Protein AF-A0A9N9F2Z5-F1 (afdb_monomer)

Secondary structure (DSSP, 8-state):
---EE---------------------SS------S-HHHHHHHHTT--PEEPTTS-HHHHHHHHHHT-SSGGGSPPHHHHHHHHHHHTT-HHHHHHHHHHHHHHHHHHHTT-

Structure (mmCIF, N/CA/C/O backbone):
data_AF-A0A9N9F2Z5-F1
#
_entry.id   AF-A0A9N9F2Z5-F1
#
loop_
_atom_site.group_PDB
_atom_site.id
_atom_site.type_symbol
_atom_site.label_atom_id
_atom_site.label_alt_id
_atom_site.label_comp_id
_atom_site.label_asym_id
_atom_site.label_entity_id
_atom_site.label_seq_id
_atom_site.pdbx_PDB_ins_code
_atom_site.Cartn_x
_atom_site.Cartn_y
_atom_site.Cartn_z
_atom_site.occupancy
_atom_site.B_iso_or_equiv
_atom_site.auth_seq_id
_atom_site.auth_comp_id
_atom_site.auth_asym_id
_atom_site.auth_atom_id
_atom_site.pdbx_PDB_model_num
ATOM 1 N N . MET A 1 1 ? 5.109 2.152 8.940 1.00 27.56 1 MET A N 1
ATOM 2 C CA . MET A 1 1 ? 4.711 1.975 7.511 1.00 27.56 1 MET A CA 1
ATOM 3 C C . MET A 1 1 ? 5.808 1.322 6.654 1.00 27.56 1 MET A C 1
ATOM 5 O O . MET A 1 1 ? 6.615 1.993 6.031 1.00 27.56 1 MET A O 1
ATOM 9 N N . VAL A 1 2 ? 5.747 -0.012 6.614 1.00 28.08 2 VAL A N 1
ATOM 10 C CA . VAL A 1 2 ? 6.088 -0.918 5.497 1.00 28.08 2 VAL A CA 1
ATOM 11 C C . VAL A 1 2 ? 7.565 -1.121 5.145 1.00 28.08 2 VAL A C 1
ATOM 13 O O . VAL A 1 2 ? 8.131 -0.470 4.274 1.00 28.08 2 VAL A O 1
ATOM 16 N N . LYS A 1 3 ? 8.152 -2.137 5.788 1.00 31.89 3 LYS A N 1
ATOM 17 C CA . LYS A 1 3 ? 9.465 -2.717 5.483 1.00 31.89 3 LYS A CA 1
ATOM 18 C C . LYS A 1 3 ? 9.353 -3.820 4.440 1.00 31.89 3 LYS A C 1
ATOM 20 O O . LYS A 1 3 ? 8.569 -4.754 4.586 1.00 31.89 3 LYS A O 1
ATOM 25 N N . ALA A 1 4 ? 10.180 -3.750 3.411 1.00 32.03 4 ALA A N 1
ATOM 26 C CA . ALA A 1 4 ? 10.231 -4.786 2.407 1.00 32.03 4 ALA A CA 1
ATOM 27 C C . ALA A 1 4 ? 11.696 -5.236 2.193 1.00 32.03 4 ALA A C 1
ATOM 29 O O . ALA A 1 4 ? 12.544 -4.480 1.739 1.00 32.03 4 ALA A O 1
ATOM 30 N N . GLN A 1 5 ? 11.998 -6.445 2.663 1.00 40.31 5 GLN A N 1
ATOM 31 C CA . GLN A 1 5 ? 13.250 -7.191 2.637 1.00 40.31 5 GLN A CA 1
ATOM 32 C C . GLN A 1 5 ? 13.561 -7.685 1.219 1.00 40.31 5 GLN A C 1
ATOM 34 O O . GLN A 1 5 ? 12.754 -8.375 0.620 1.00 40.31 5 GLN A O 1
ATOM 39 N N . TYR A 1 6 ? 14.740 -7.445 0.666 1.00 36.00 6 TYR A N 1
ATOM 40 C CA . TYR A 1 6 ? 15.213 -8.249 -0.467 1.00 36.00 6 TYR A CA 1
ATOM 41 C C . TYR A 1 6 ? 16.051 -9.396 0.105 1.00 36.00 6 TYR A C 1
ATOM 43 O O . TYR A 1 6 ? 17.064 -9.144 0.754 1.00 36.00 6 TYR A O 1
ATOM 51 N N . LEU A 1 7 ? 15.612 -10.647 -0.063 1.00 29.44 7 LEU A N 1
ATOM 52 C CA . LEU A 1 7 ? 16.409 -11.808 0.336 1.00 29.44 7 LEU A CA 1
ATOM 53 C C . LEU A 1 7 ? 17.459 -12.071 -0.739 1.00 29.44 7 LEU A C 1
ATOM 55 O O . LEU A 1 7 ? 17.111 -12.546 -1.815 1.00 29.44 7 LEU A O 1
ATOM 59 N N . ASP A 1 8 ? 18.728 -11.822 -0.425 1.00 34.66 8 ASP A N 1
ATOM 60 C CA . ASP A 1 8 ? 19.840 -12.290 -1.246 1.00 34.66 8 ASP A CA 1
ATOM 61 C C . ASP A 1 8 ? 20.734 -13.207 -0.404 1.00 34.66 8 ASP A C 1
ATOM 63 O O . ASP A 1 8 ? 21.352 -12.797 0.581 1.00 34.66 8 ASP A O 1
ATOM 67 N N . LYS A 1 9 ? 20.739 -14.497 -0.752 1.00 38.03 9 LYS A N 1
ATOM 68 C CA . LYS A 1 9 ? 21.649 -15.494 -0.183 1.00 38.03 9 LYS A CA 1
ATOM 69 C C . LYS A 1 9 ? 22.946 -15.460 -0.989 1.00 38.03 9 LYS A C 1
ATOM 71 O O . LYS A 1 9 ? 23.054 -16.241 -1.925 1.00 38.03 9 LYS A O 1
ATOM 76 N N . ALA A 1 10 ? 23.910 -14.614 -0.624 1.00 38.34 10 ALA A N 1
ATOM 77 C CA . ALA A 1 10 ? 25.350 -14.882 -0.779 1.00 38.34 10 ALA A CA 1
ATOM 78 C C . ALA A 1 10 ? 26.221 -13.656 -0.445 1.00 38.34 10 ALA A C 1
ATOM 80 O O . ALA A 1 10 ? 25.921 -12.539 -0.845 1.00 38.34 10 ALA A O 1
ATOM 81 N N . ASN A 1 11 ? 27.370 -13.955 0.169 1.00 35.94 11 ASN A N 1
ATOM 82 C CA . ASN A 1 11 ? 28.621 -13.187 0.216 1.00 35.94 11 ASN A CA 1
ATOM 83 C C . ASN A 1 11 ? 28.801 -12.066 1.256 1.00 35.94 11 ASN A C 1
ATOM 85 O O . ASN A 1 11 ? 28.583 -10.882 1.029 1.00 35.94 11 ASN A O 1
ATOM 89 N N . ILE A 1 12 ? 29.310 -12.534 2.401 1.00 45.84 12 ILE A N 1
ATOM 90 C CA . ILE A 1 12 ? 30.498 -12.074 3.145 1.00 45.84 12 ILE A CA 1
ATOM 91 C C . ILE A 1 12 ? 31.470 -11.147 2.374 1.00 45.84 12 ILE A C 1
ATOM 93 O O . ILE A 1 12 ? 31.774 -11.383 1.208 1.00 45.84 12 ILE A O 1
ATOM 97 N N . ASP A 1 13 ? 32.030 -10.202 3.143 1.00 42.59 13 ASP A N 1
ATOM 98 C CA . ASP A 1 13 ? 33.198 -9.331 2.916 1.00 42.59 13 ASP A CA 1
ATOM 99 C C . ASP A 1 13 ? 33.045 -8.073 2.047 1.00 42.59 13 ASP A C 1
ATOM 101 O O . ASP A 1 13 ? 33.348 -8.087 0.863 1.00 42.59 13 ASP A O 1
ATOM 105 N N . THR A 1 14 ? 32.791 -6.932 2.708 1.00 36.12 14 THR A N 1
ATOM 106 C CA . THR A 1 14 ? 33.583 -5.693 2.523 1.00 36.12 14 THR A CA 1
ATOM 107 C C . THR A 1 14 ? 33.446 -4.762 3.743 1.00 36.12 14 THR A C 1
ATOM 109 O O . THR A 1 14 ? 32.349 -4.537 4.247 1.00 36.12 14 THR A O 1
ATOM 112 N N . LYS A 1 15 ? 34.587 -4.263 4.246 1.00 36.62 15 LYS A N 1
ATOM 113 C CA . LYS A 1 15 ? 34.767 -3.464 5.480 1.00 36.62 15 LYS A CA 1
ATOM 114 C C . LYS A 1 15 ? 34.162 -2.042 5.420 1.00 36.62 15 LYS A C 1
ATOM 116 O O . LYS A 1 15 ? 34.111 -1.468 4.338 1.00 36.62 15 LYS A O 1
ATOM 121 N N . PRO A 1 16 ? 33.823 -1.431 6.578 1.00 50.44 16 PRO A N 1
ATOM 122 C CA . PRO A 1 16 ? 33.197 -0.109 6.663 1.00 50.44 16 PRO A CA 1
ATOM 123 C C . PRO A 1 16 ? 34.209 1.036 6.862 1.00 50.44 16 PRO A C 1
ATOM 125 O O . PRO A 1 16 ? 35.238 0.838 7.505 1.00 50.44 16 PRO A O 1
ATOM 128 N N . THR A 1 17 ? 33.909 2.227 6.325 1.00 37.78 17 THR A N 1
ATOM 129 C CA . THR A 1 17 ? 34.162 3.614 6.829 1.00 37.78 17 THR A CA 1
ATOM 130 C C . THR A 1 17 ? 33.962 4.588 5.641 1.00 37.78 17 THR A C 1
ATOM 132 O O . THR A 1 17 ? 34.270 4.212 4.519 1.00 37.78 17 THR A O 1
ATOM 135 N N . PHE A 1 18 ? 33.421 5.812 5.719 1.00 37.19 18 PHE A N 1
ATOM 136 C CA . PHE A 1 18 ? 33.221 6.800 6.789 1.00 37.19 18 PHE A CA 1
ATOM 137 C C . PHE A 1 18 ? 32.055 7.764 6.421 1.00 37.19 18 PHE A C 1
ATOM 139 O O . PHE A 1 18 ? 31.740 7.951 5.248 1.00 37.19 18 PHE A O 1
ATOM 146 N N . GLU A 1 19 ? 31.431 8.358 7.441 1.00 42.59 19 GLU A N 1
ATOM 147 C CA . GLU A 1 19 ? 30.114 9.021 7.494 1.00 42.59 19 GLU A CA 1
ATOM 148 C C . GLU A 1 19 ? 30.045 10.490 7.010 1.00 42.59 19 GLU A C 1
ATOM 150 O O . GLU A 1 19 ? 31.028 11.230 7.055 1.00 42.59 19 GLU A O 1
ATOM 155 N N . ARG A 1 20 ? 28.815 10.978 6.748 1.00 34.19 20 ARG A N 1
ATOM 156 C CA . ARG A 1 20 ? 28.404 12.335 7.168 1.00 34.19 20 ARG A CA 1
ATOM 157 C C . ARG A 1 20 ? 26.956 12.377 7.694 1.00 34.19 20 ARG A C 1
ATOM 159 O O . ARG A 1 20 ? 26.015 12.400 6.914 1.00 34.19 20 ARG A O 1
ATOM 166 N N . SER A 1 21 ? 26.851 12.393 9.026 1.00 37.91 21 SER A N 1
ATOM 167 C CA . SER A 1 21 ? 25.962 13.173 9.916 1.00 37.91 21 SER A CA 1
ATOM 168 C C . SER A 1 21 ? 24.678 13.804 9.342 1.00 37.91 21 SER A C 1
ATOM 170 O O . SER A 1 21 ? 24.763 14.645 8.450 1.00 37.91 21 SER A O 1
ATOM 172 N N . THR A 1 22 ? 23.509 13.473 9.910 1.00 30.67 22 THR A N 1
ATOM 173 C CA . THR A 1 22 ? 22.817 14.234 10.986 1.00 30.67 22 THR A CA 1
ATOM 174 C C . THR A 1 22 ? 21.409 13.659 11.178 1.00 30.67 22 THR A C 1
ATOM 176 O O . THR A 1 22 ? 20.646 13.613 10.219 1.00 30.67 22 THR A O 1
ATOM 179 N N . ASP A 1 23 ? 21.081 13.238 12.399 1.00 41.06 23 ASP A N 1
ATOM 180 C CA . ASP A 1 23 ? 19.735 13.131 12.986 1.00 41.06 23 ASP A CA 1
ATOM 181 C C . ASP A 1 23 ? 18.539 13.039 12.027 1.00 41.06 23 ASP A C 1
ATOM 183 O O . ASP A 1 23 ? 17.757 13.967 11.863 1.00 41.06 23 ASP A O 1
ATOM 187 N N . ASN A 1 24 ? 18.353 11.850 11.472 1.00 34.94 24 ASN A N 1
ATOM 188 C CA . ASN A 1 24 ? 17.043 11.256 11.270 1.00 34.94 24 ASN A CA 1
ATOM 189 C C . ASN A 1 24 ? 17.268 9.762 11.474 1.00 34.94 24 ASN A C 1
ATOM 191 O O . ASN A 1 24 ? 18.025 9.140 10.729 1.00 34.94 24 ASN A O 1
ATOM 195 N N . LYS A 1 25 ? 16.658 9.166 12.503 1.00 39.12 25 LYS A N 1
ATOM 196 C CA . LYS A 1 25 ? 16.512 7.707 12.553 1.00 39.12 25 LYS A CA 1
ATOM 197 C C . LYS A 1 25 ? 15.557 7.328 11.423 1.00 39.12 25 LYS A C 1
ATOM 199 O O . LYS A 1 25 ? 14.352 7.217 11.616 1.00 39.12 25 LYS A O 1
ATOM 204 N N . GLU A 1 26 ? 16.125 7.237 10.229 1.00 42.91 26 GLU A N 1
ATOM 205 C CA . GLU A 1 26 ? 15.495 6.743 9.020 1.00 42.91 26 GLU A CA 1
ATOM 206 C C . GLU A 1 26 ? 15.043 5.299 9.300 1.00 42.91 26 GLU 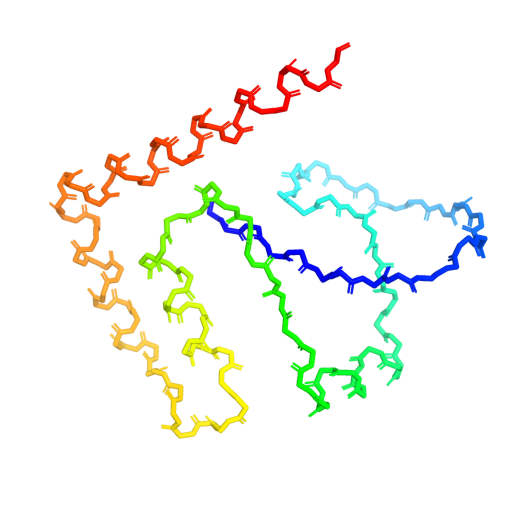A C 1
ATOM 208 O O . GLU A 1 26 ? 15.837 4.491 9.787 1.00 42.91 26 GLU A O 1
ATOM 213 N N . PRO A 1 27 ? 13.784 4.933 9.014 1.00 38.25 27 PRO A N 1
ATOM 214 C CA . PRO A 1 27 ? 13.2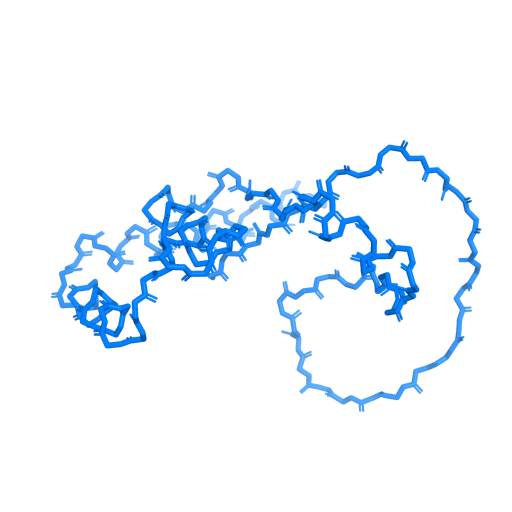34 3.606 9.318 1.00 38.25 27 PRO A CA 1
ATOM 215 C C . PRO A 1 27 ? 13.847 2.471 8.469 1.00 38.25 27 PRO A C 1
ATOM 217 O O . PRO A 1 27 ? 13.406 1.320 8.543 1.00 38.25 27 PRO A O 1
ATOM 220 N N . PHE A 1 28 ? 14.870 2.786 7.676 1.00 40.38 28 PHE A N 1
ATOM 221 C CA . PHE A 1 28 ? 15.604 1.887 6.805 1.00 40.38 28 PHE A CA 1
ATOM 222 C C . PHE A 1 28 ? 16.947 1.545 7.461 1.00 40.38 28 PHE A C 1
ATOM 224 O O . PHE A 1 28 ? 17.885 2.335 7.438 1.00 40.38 28 PHE A O 1
ATOM 231 N N . PHE A 1 29 ? 17.050 0.360 8.066 1.00 43.69 29 PHE A N 1
ATOM 232 C CA . PHE A 1 29 ? 18.338 -0.162 8.524 1.00 43.69 29 PHE A CA 1
ATOM 233 C C . PHE A 1 29 ? 19.257 -0.328 7.302 1.00 43.69 29 PHE A C 1
ATOM 235 O O . PHE A 1 29 ? 18.921 -1.023 6.341 1.00 43.69 29 PHE A O 1
ATOM 242 N N . THR A 1 30 ? 20.389 0.368 7.313 1.00 34.88 30 THR A N 1
ATOM 243 C CA . THR A 1 30 ? 21.336 0.493 6.206 1.00 34.88 30 THR A CA 1
ATOM 244 C C . THR A 1 30 ? 22.161 -0.782 6.027 1.00 34.88 30 THR A C 1
ATOM 246 O O . THR A 1 30 ? 23.216 -0.953 6.627 1.00 34.88 30 THR A O 1
ATOM 249 N N . PHE A 1 31 ? 21.741 -1.646 5.103 1.00 42.78 31 PHE A N 1
ATOM 250 C CA . PHE A 1 31 ? 22.704 -2.231 4.171 1.00 42.78 31 PHE A CA 1
ATOM 251 C C . PHE A 1 31 ? 22.519 -1.469 2.862 1.00 42.78 31 PHE A C 1
ATOM 253 O O . PHE A 1 31 ? 21.664 -1.807 2.044 1.00 42.78 31 PHE A O 1
ATOM 260 N N . VAL A 1 32 ? 23.231 -0.348 2.718 1.00 47.56 32 VAL A N 1
ATOM 261 C CA . VAL A 1 32 ? 23.232 0.421 1.472 1.00 47.56 32 VAL A CA 1
ATOM 262 C C . VAL A 1 32 ? 23.861 -0.488 0.425 1.00 47.56 32 VAL A C 1
ATOM 264 O O . VAL A 1 32 ? 25.082 -0.593 0.352 1.00 47.56 32 VAL A O 1
ATOM 267 N N . ARG A 1 33 ? 23.045 -1.189 -0.372 1.00 53.88 33 ARG A N 1
ATOM 268 C CA . ARG A 1 33 ? 23.537 -1.610 -1.681 1.00 53.88 33 ARG A CA 1
ATOM 269 C C . ARG A 1 33 ? 23.874 -0.318 -2.395 1.00 53.88 33 ARG A C 1
ATOM 271 O O . ARG A 1 33 ? 23.006 0.542 -2.547 1.00 53.88 33 ARG A O 1
ATOM 278 N N . GLU A 1 34 ? 25.145 -0.154 -2.737 1.00 59.56 34 GLU A N 1
ATOM 279 C CA . GLU A 1 34 ? 25.563 0.945 -3.591 1.00 59.56 34 GLU A CA 1
ATOM 280 C C . GLU A 1 34 ? 24.642 0.956 -4.816 1.00 59.56 34 GLU A C 1
ATOM 282 O O . GLU A 1 34 ? 24.220 -0.105 -5.282 1.00 59.56 34 GLU A O 1
ATOM 287 N N . HIS A 1 35 ? 24.266 2.144 -5.297 1.00 62.72 35 HIS A N 1
ATOM 288 C CA . HIS A 1 35 ? 23.463 2.306 -6.511 1.00 62.72 35 HIS A CA 1
ATOM 289 C C . HIS A 1 35 ? 24.292 1.907 -7.742 1.00 62.72 35 HIS A C 1
ATOM 291 O O . HIS A 1 35 ? 24.639 2.737 -8.582 1.00 62.72 35 HIS A O 1
ATOM 297 N N . ASP A 1 36 ? 24.674 0.638 -7.799 1.00 70.00 36 ASP A N 1
ATOM 298 C CA . ASP A 1 36 ? 25.511 0.056 -8.821 1.00 70.00 36 ASP A CA 1
ATOM 299 C C . ASP A 1 36 ? 24.657 -0.457 -9.987 1.00 70.00 36 ASP A C 1
ATOM 301 O O . ASP A 1 36 ? 23.432 -0.601 -9.918 1.00 70.00 36 ASP A O 1
ATOM 305 N N . SER A 1 37 ? 25.317 -0.703 -11.114 1.00 74.50 37 SER A N 1
ATOM 306 C CA . SER A 1 37 ? 24.661 -1.196 -12.325 1.00 74.50 37 SER A CA 1
ATOM 307 C C . SER A 1 37 ? 24.022 -2.576 -12.146 1.00 74.50 37 SER A C 1
ATOM 309 O O . SER A 1 37 ? 23.102 -2.908 -12.892 1.00 74.50 37 SER A O 1
ATOM 311 N N . ARG A 1 38 ? 24.472 -3.364 -11.160 1.00 79.38 38 ARG A N 1
ATOM 312 C CA . ARG A 1 38 ? 23.937 -4.700 -10.868 1.00 79.38 38 ARG A CA 1
ATOM 313 C C . ARG A 1 38 ? 22.553 -4.592 -10.242 1.00 79.38 38 ARG A C 1
ATOM 315 O O . ARG A 1 38 ? 21.634 -5.248 -10.711 1.00 79.38 38 ARG A O 1
ATOM 322 N N . LEU A 1 39 ? 22.364 -3.675 -9.294 1.00 80.62 39 LEU A N 1
ATOM 323 C CA . LEU A 1 39 ? 21.056 -3.415 -8.695 1.00 80.62 39 LEU A CA 1
ATOM 324 C C . LEU A 1 39 ? 20.029 -2.936 -9.731 1.00 80.62 39 LEU A C 1
ATOM 326 O O . LEU A 1 39 ? 18.870 -3.346 -9.692 1.00 80.62 39 LEU A O 1
ATOM 330 N N . VAL A 1 40 ? 20.439 -2.071 -10.665 1.00 80.31 40 VAL A N 1
ATOM 331 C CA . VAL A 1 40 ? 19.555 -1.625 -11.756 1.00 80.31 40 VAL A CA 1
ATOM 332 C C . VAL A 1 40 ? 19.122 -2.815 -12.610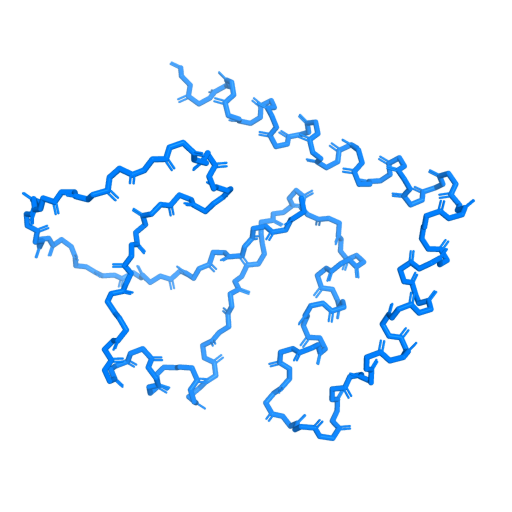 1.00 80.31 40 VAL A C 1
ATOM 334 O O . VAL A 1 40 ? 17.938 -2.933 -12.927 1.00 80.31 40 VAL A O 1
ATOM 337 N N . GLN A 1 41 ? 20.062 -3.703 -12.941 1.00 81.81 41 GLN A N 1
ATOM 338 C CA . GLN A 1 41 ? 19.776 -4.914 -13.698 1.00 81.81 41 GLN A CA 1
ATOM 339 C C . GLN A 1 41 ? 18.816 -5.836 -12.941 1.00 81.81 41 GLN A C 1
ATOM 341 O O . GLN A 1 41 ? 17.783 -6.199 -13.496 1.00 81.81 41 GLN A O 1
ATOM 346 N N . ASP A 1 42 ? 19.064 -6.097 -11.659 1.00 83.75 42 ASP A N 1
ATOM 347 C CA . ASP A 1 42 ? 18.188 -6.934 -10.840 1.00 83.75 42 ASP A CA 1
ATOM 348 C C . ASP A 1 42 ? 16.758 -6.362 -10.774 1.00 83.75 42 ASP A C 1
ATOM 350 O O . ASP A 1 42 ? 15.777 -7.094 -10.907 1.00 83.75 42 ASP A O 1
ATOM 354 N N . IL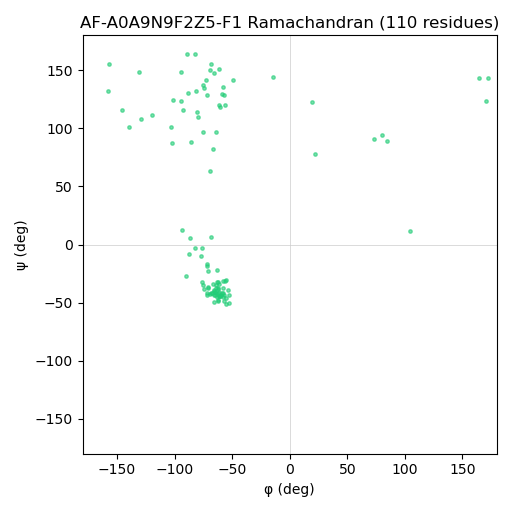E A 1 43 ? 16.598 -5.040 -10.623 1.00 82.81 43 ILE A N 1
ATOM 355 C CA . ILE A 1 43 ? 15.277 -4.382 -10.613 1.00 82.81 43 ILE A CA 1
ATOM 356 C C . ILE A 1 43 ? 14.571 -4.525 -11.970 1.00 82.81 43 ILE A C 1
ATOM 358 O O . ILE A 1 43 ? 13.356 -4.778 -12.002 1.00 82.81 43 ILE A O 1
ATOM 362 N N . CYS A 1 44 ? 15.302 -4.364 -13.077 1.00 82.56 44 CYS A N 1
ATOM 363 C CA . CYS A 1 44 ? 14.788 -4.592 -14.430 1.00 82.56 44 CYS A CA 1
ATOM 364 C C . CYS A 1 44 ? 14.371 -6.053 -14.645 1.00 82.56 44 CYS A C 1
ATOM 366 O O . CYS A 1 44 ? 13.321 -6.291 -15.242 1.00 82.56 44 CYS A O 1
ATOM 368 N N . ASP A 1 45 ? 15.120 -6.994 -14.074 1.00 84.75 45 ASP A N 1
ATOM 369 C CA . ASP A 1 45 ? 14.843 -8.434 -14.110 1.00 84.75 45 ASP A CA 1
ATOM 370 C C . ASP A 1 45 ? 13.713 -8.850 -13.148 1.00 84.75 45 ASP A C 1
ATOM 372 O O . ASP A 1 45 ? 13.273 -10.000 -13.138 1.00 84.75 45 ASP A O 1
ATOM 376 N N . GLY A 1 46 ? 13.172 -7.899 -12.380 1.00 82.31 46 GLY A N 1
ATOM 377 C CA . GLY A 1 46 ? 11.979 -8.095 -11.562 1.00 82.31 46 GLY A CA 1
ATOM 378 C C . GLY A 1 46 ? 12.244 -8.248 -10.069 1.00 82.31 46 GLY A C 1
ATOM 379 O O . GLY A 1 46 ? 11.313 -8.579 -9.335 1.00 82.31 46 GLY A O 1
ATOM 380 N N . LEU A 1 47 ? 13.457 -7.963 -9.587 1.00 84.81 47 LEU A N 1
ATOM 381 C CA . LEU A 1 47 ? 13.745 -7.879 -8.158 1.00 84.81 47 LEU A CA 1
ATOM 382 C C . LEU A 1 47 ? 12.798 -6.849 -7.516 1.00 84.81 47 LEU A C 1
ATOM 384 O O . LEU A 1 47 ? 12.750 -5.677 -7.910 1.00 84.81 47 LEU A O 1
ATOM 388 N N . ARG A 1 48 ? 11.994 -7.299 -6.547 1.00 84.12 48 ARG A N 1
ATOM 389 C CA . ARG A 1 48 ? 11.042 -6.480 -5.781 1.00 84.12 48 ARG A CA 1
ATOM 390 C C . ARG A 1 48 ? 11.198 -6.737 -4.287 1.00 84.12 48 ARG A C 1
ATOM 392 O O . ARG A 1 48 ? 11.583 -7.842 -3.902 1.00 84.12 48 ARG A O 1
ATOM 399 N N . PRO A 1 49 ? 10.945 -5.725 -3.448 1.00 79.56 49 PRO A N 1
ATOM 400 C CA . PRO A 1 49 ? 11.194 -5.868 -2.034 1.00 79.56 49 PRO A CA 1
ATOM 401 C C . PRO A 1 49 ? 10.088 -6.746 -1.436 1.00 79.56 49 PRO A C 1
ATOM 403 O O . PRO A 1 49 ? 8.916 -6.610 -1.782 1.00 79.56 49 PRO A O 1
ATOM 406 N N . SER A 1 50 ? 10.454 -7.676 -0.560 1.00 80.81 50 SER A N 1
ATOM 407 C CA . SER A 1 50 ? 9.546 -8.639 0.076 1.00 80.81 50 SER A CA 1
ATOM 408 C C . SER A 1 50 ? 9.065 -8.142 1.429 1.00 80.81 50 SER A C 1
ATOM 410 O O . SER A 1 50 ? 9.846 -7.822 2.303 1.00 80.81 50 SER A O 1
ATOM 412 N N . PHE A 1 51 ? 7.766 -8.044 1.638 1.00 81.38 51 PHE A N 1
ATOM 413 C CA . PHE A 1 51 ? 7.238 -7.401 2.836 1.00 81.38 51 PHE A CA 1
ATOM 414 C C . PHE A 1 51 ? 7.423 -8.256 4.096 1.00 81.38 51 PHE A C 1
ATOM 416 O O . PHE A 1 51 ? 7.263 -9.476 4.055 1.00 81.38 51 PHE A O 1
ATOM 423 N N . ALA A 1 52 ? 7.739 -7.604 5.217 1.00 82.56 52 ALA A N 1
ATOM 424 C CA . ALA A 1 52 ? 7.673 -8.225 6.539 1.00 82.56 52 ALA A CA 1
ATOM 425 C C . ALA A 1 52 ? 6.227 -8.674 6.854 1.00 82.56 52 ALA A C 1
ATOM 427 O O . ALA A 1 52 ? 5.264 -8.089 6.349 1.00 82.56 52 ALA A O 1
ATOM 428 N N . LYS A 1 53 ? 6.062 -9.722 7.669 1.00 79.25 53 LYS A N 1
ATOM 429 C CA . LYS A 1 53 ? 4.744 -10.337 7.947 1.00 79.25 53 LYS A CA 1
ATOM 430 C C . LYS A 1 53 ? 3.846 -9.450 8.806 1.00 79.25 53 LYS A C 1
ATOM 432 O O . LYS A 1 53 ? 2.631 -9.604 8.799 1.00 79.25 53 LYS A O 1
ATOM 437 N N . GLU A 1 54 ? 4.468 -8.549 9.545 1.00 82.62 54 GLU A N 1
ATOM 438 C CA . GLU A 1 54 ? 3.880 -7.588 10.467 1.00 82.62 54 GLU A CA 1
ATOM 439 C C . GLU A 1 54 ? 3.136 -6.479 9.715 1.00 82.62 54 GLU A C 1
ATOM 441 O O . GLU A 1 54 ? 2.312 -5.768 10.282 1.00 82.62 54 GLU A O 1
ATOM 446 N N . ILE A 1 55 ? 3.401 -6.328 8.416 1.00 84.38 55 ILE A N 1
ATOM 447 C CA . ILE A 1 55 ? 2.805 -5.279 7.604 1.00 84.38 55 ILE A CA 1
ATOM 448 C C . ILE A 1 55 ? 1.410 -5.705 7.163 1.00 84.38 55 ILE A C 1
ATOM 450 O O . ILE A 1 55 ? 1.254 -6.784 6.585 1.00 84.38 55 ILE A O 1
ATOM 454 N N . PRO A 1 56 ? 0.399 -4.832 7.311 1.00 89.88 56 PRO A N 1
ATOM 455 C CA . PRO A 1 56 ? -0.942 -5.152 6.870 1.00 89.88 56 PRO A CA 1
ATOM 456 C C . PRO A 1 56 ? -0.989 -5.513 5.385 1.00 89.88 56 PRO A C 1
ATOM 458 O O . PRO A 1 56 ? -0.547 -4.742 4.525 1.00 89.88 56 PRO A O 1
ATOM 461 N N . GLN A 1 57 ? -1.601 -6.659 5.077 1.00 89.19 57 GLN A N 1
ATOM 462 C CA . GLN A 1 57 ? -1.713 -7.181 3.710 1.00 89.19 57 GLN A CA 1
ATOM 463 C C . GLN A 1 57 ? -2.355 -6.172 2.746 1.00 89.19 57 GLN A C 1
ATOM 465 O O . GLN A 1 57 ? -2.027 -6.123 1.561 1.00 89.19 57 GLN A O 1
ATOM 470 N N . LEU A 1 58 ? -3.242 -5.322 3.267 1.00 91.19 58 LEU A N 1
ATOM 471 C CA . LEU A 1 58 ? -3.859 -4.227 2.531 1.00 91.19 58 LEU A CA 1
ATOM 472 C C . LEU A 1 58 ? -2.815 -3.286 1.905 1.00 91.19 58 LEU A C 1
ATOM 474 O O . LEU A 1 58 ? -2.916 -2.953 0.722 1.00 91.19 58 LEU A O 1
ATOM 478 N N . TYR A 1 59 ? -1.790 -2.895 2.667 1.00 90.31 59 TYR A N 1
ATOM 479 C CA . TYR A 1 59 ? -0.711 -2.064 2.140 1.00 90.31 59 TYR A CA 1
ATOM 480 C C . TYR A 1 59 ? 0.187 -2.864 1.200 1.00 90.31 59 TYR A C 1
ATOM 482 O O . TYR A 1 59 ? 0.558 -2.354 0.146 1.00 90.31 59 TYR A O 1
ATOM 490 N N . VAL A 1 60 ? 0.516 -4.114 1.542 1.00 89.38 60 VAL A N 1
ATOM 491 C CA . VAL A 1 60 ? 1.328 -4.994 0.681 1.00 89.38 60 VAL A CA 1
ATOM 492 C C . VAL A 1 60 ? 0.733 -5.080 -0.727 1.00 89.38 60 VAL A C 1
ATOM 494 O O . VAL A 1 60 ? 1.448 -4.935 -1.721 1.00 89.38 60 VAL A O 1
ATOM 497 N N . ASN A 1 61 ? -0.588 -5.228 -0.821 1.00 91.50 61 ASN A N 1
ATOM 498 C CA . ASN A 1 61 ? -1.304 -5.276 -2.092 1.00 91.50 61 ASN A CA 1
ATOM 499 C C . ASN A 1 61 ? -1.239 -3.941 -2.853 1.00 91.50 61 ASN A C 1
ATOM 501 O O . ASN A 1 61 ? -1.096 -3.946 -4.078 1.00 91.50 61 ASN A O 1
ATOM 505 N N . LEU A 1 62 ? -1.332 -2.804 -2.155 1.00 92.00 62 LEU A N 1
ATOM 506 C CA . LEU A 1 62 ? -1.193 -1.476 -2.763 1.00 92.00 62 LEU A CA 1
ATOM 507 C C . LEU A 1 62 ? 0.232 -1.251 -3.288 1.00 92.00 62 LEU A C 1
ATOM 509 O O . LEU A 1 62 ? 0.417 -0.881 -4.446 1.00 92.00 62 LEU A O 1
ATOM 513 N N . ALA A 1 63 ? 1.242 -1.517 -2.462 1.00 90.50 63 ALA A N 1
ATOM 514 C CA . ALA A 1 63 ? 2.644 -1.345 -2.820 1.00 90.50 63 ALA A CA 1
ATOM 515 C C . ALA A 1 63 ? 3.050 -2.260 -3.986 1.00 90.50 63 ALA A C 1
ATOM 517 O O . ALA A 1 63 ? 3.756 -1.823 -4.894 1.00 90.50 63 ALA A O 1
ATOM 518 N N . SER A 1 64 ? 2.537 -3.493 -4.019 1.00 89.25 64 SER A N 1
ATOM 519 C CA . SER A 1 64 ? 2.760 -4.425 -5.131 1.00 89.25 64 SER A CA 1
ATOM 520 C C . SER A 1 64 ? 2.193 -3.896 -6.453 1.00 89.25 64 SER A C 1
ATOM 522 O O . SER A 1 64 ? 2.868 -3.966 -7.477 1.00 89.25 64 SER A O 1
ATOM 524 N N . GLN A 1 65 ? 0.998 -3.293 -6.436 1.00 91.19 65 GLN A N 1
ATOM 525 C CA . GLN A 1 65 ? 0.421 -2.644 -7.623 1.00 91.19 65 GLN A CA 1
ATOM 526 C C . GLN A 1 65 ? 1.247 -1.431 -8.075 1.00 91.19 65 GLN A C 1
ATOM 528 O O . GLN A 1 65 ? 1.486 -1.253 -9.269 1.00 91.19 65 GLN A O 1
ATOM 533 N N . CYS A 1 66 ? 1.738 -0.616 -7.138 1.00 91.56 66 CYS A N 1
ATOM 534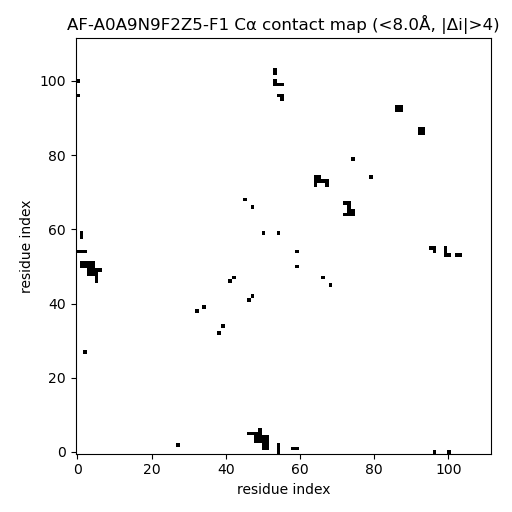 C CA . CYS A 1 66 ? 2.604 0.525 -7.451 1.00 91.56 66 CYS A CA 1
ATOM 535 C C . CYS A 1 66 ? 3.940 0.105 -8.088 1.00 91.56 66 CYS A C 1
ATOM 537 O O . CYS A 1 66 ? 4.478 0.831 -8.923 1.00 91.56 66 CYS A O 1
ATOM 539 N N . MET A 1 67 ? 4.465 -1.066 -7.721 1.00 88.25 67 MET A N 1
ATOM 540 C CA . MET A 1 67 ? 5.739 -1.601 -8.214 1.00 88.25 67 MET A CA 1
ATOM 541 C C . MET A 1 67 ? 5.600 -2.537 -9.424 1.00 88.25 67 MET A C 1
ATOM 543 O O . MET A 1 67 ? 6.565 -3.219 -9.793 1.00 88.25 67 MET A O 1
ATOM 547 N N . ASN A 1 68 ? 4.425 -2.571 -10.059 1.00 88.50 68 ASN A N 1
ATOM 548 C CA . ASN A 1 68 ? 4.199 -3.399 -11.235 1.00 88.50 68 ASN A CA 1
ATOM 549 C C . ASN A 1 68 ? 5.196 -3.040 -12.361 1.00 88.50 68 ASN A C 1
ATOM 551 O O . ASN A 1 68 ? 5.475 -1.862 -12.628 1.00 88.50 68 ASN A O 1
ATOM 555 N N . ALA A 1 69 ? 5.773 -4.067 -12.995 1.00 86.44 69 ALA A N 1
ATOM 556 C CA . ALA A 1 69 ? 6.685 -3.912 -14.125 1.00 86.44 69 ALA A CA 1
ATOM 557 C C . ALA A 1 69 ? 6.015 -3.164 -15.287 1.00 86.44 69 ALA A C 1
ATOM 559 O O . ALA A 1 69 ? 6.642 -2.299 -15.896 1.00 86.44 69 ALA A O 1
ATOM 560 N N . THR A 1 70 ? 4.728 -3.426 -15.520 1.00 88.19 70 THR A N 1
ATOM 561 C CA . THR A 1 70 ? 3.906 -2.781 -16.540 1.00 88.19 70 THR A CA 1
ATOM 562 C C . THR A 1 70 ? 3.424 -1.410 -16.048 1.00 88.19 70 THR A C 1
ATOM 564 O O . THR A 1 70 ? 2.613 -1.340 -15.121 1.00 88.19 70 THR A O 1
ATOM 567 N N . PRO A 1 71 ? 3.850 -0.288 -16.663 1.00 88.62 71 PRO A N 1
ATOM 568 C CA . PRO A 1 71 ? 3.475 1.046 -16.190 1.00 88.62 71 PRO A CA 1
ATOM 569 C C . PRO A 1 71 ? 1.968 1.325 -16.229 1.00 88.62 71 PRO A C 1
ATOM 571 O O . PRO A 1 71 ? 1.465 2.041 -15.369 1.00 88.62 71 PRO A O 1
ATOM 574 N N . SER A 1 72 ? 1.240 0.753 -17.193 1.00 91.44 72 SER A N 1
ATOM 575 C CA . SER A 1 72 ? -0.212 0.937 -17.330 1.00 91.44 72 SER A CA 1
ATOM 576 C C . SER A 1 72 ? -1.034 0.212 -16.263 1.00 91.44 72 SER A C 1
ATOM 5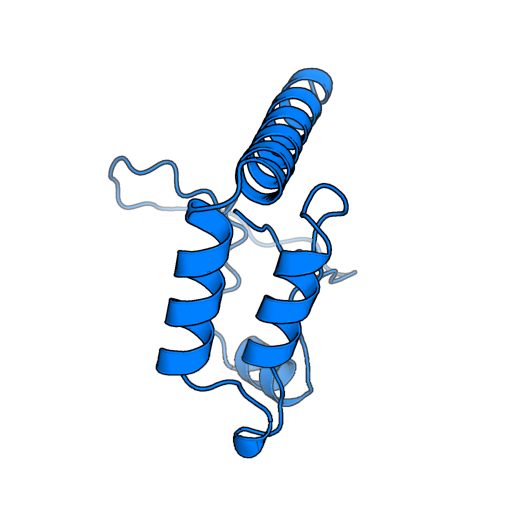78 O O . SER A 1 72 ? -2.197 0.549 -16.071 1.00 91.44 72 SER A O 1
ATOM 580 N N . GLU A 1 73 ? -0.451 -0.770 -15.575 1.00 91.69 73 GLU A N 1
ATOM 581 C CA . GLU A 1 73 ? -1.099 -1.480 -14.465 1.00 91.69 73 GLU A CA 1
ATOM 582 C C . GLU A 1 73 ? -0.888 -0.767 -13.123 1.00 91.69 73 GLU A C 1
ATOM 584 O O . GLU A 1 73 ? -1.499 -1.135 -12.119 1.00 91.69 73 GLU A O 1
ATOM 589 N N . ARG A 1 74 ? -0.040 0.271 -13.089 1.00 93.56 74 ARG A N 1
ATOM 590 C CA . ARG A 1 74 ? 0.185 1.061 -11.880 1.00 93.56 74 ARG A CA 1
ATOM 591 C C . ARG A 1 74 ? -1.019 1.971 -11.620 1.00 93.56 74 ARG A C 1
ATOM 593 O O . ARG A 1 74 ? -1.493 2.648 -12.537 1.00 93.56 74 ARG A O 1
ATOM 600 N N . PRO A 1 75 ? -1.505 2.051 -10.372 1.00 94.88 75 PRO A N 1
ATOM 601 C CA . PRO A 1 75 ? -2.580 2.964 -10.026 1.00 94.88 75 PRO A CA 1
ATOM 602 C C . PRO A 1 75 ? -2.116 4.417 -10.170 1.00 94.88 75 PRO A C 1
ATOM 604 O O . PRO A 1 75 ? -0.961 4.759 -9.920 1.00 94.88 75 PRO A O 1
ATOM 607 N N . SER A 1 76 ? -3.038 5.302 -10.549 1.00 95.69 76 SER A N 1
ATOM 608 C CA . SER A 1 76 ? -2.747 6.733 -10.611 1.00 95.69 76 SER A CA 1
ATOM 609 C C . SER A 1 76 ? -2.564 7.320 -9.212 1.00 95.69 76 SER A C 1
ATOM 611 O O . SER A 1 76 ? -3.211 6.889 -8.254 1.00 95.69 76 SER A O 1
ATOM 613 N N . ALA A 1 77 ? -1.746 8.369 -9.098 1.00 94.75 77 ALA A N 1
ATOM 614 C CA . ALA A 1 77 ? -1.543 9.081 -7.835 1.00 94.75 77 ALA A CA 1
ATOM 615 C C . ALA A 1 77 ? -2.873 9.536 -7.205 1.00 94.75 77 ALA A C 1
ATOM 617 O O . ALA A 1 77 ? -3.081 9.371 -6.008 1.00 94.75 77 ALA A O 1
ATOM 618 N N . ASN A 1 78 ? -3.826 9.996 -8.024 1.00 95.81 78 ASN A N 1
ATOM 619 C CA . ASN A 1 78 ? -5.158 10.396 -7.563 1.00 95.81 78 ASN A CA 1
ATOM 620 C C . ASN A 1 78 ? -5.964 9.226 -6.972 1.00 95.81 78 ASN A C 1
ATOM 622 O O . ASN A 1 78 ? -6.744 9.422 -6.041 1.00 95.81 78 ASN A O 1
ATOM 626 N N . ARG A 1 79 ? -5.816 8.008 -7.513 1.00 94.75 79 ARG A N 1
ATOM 627 C CA . ARG A 1 79 ? -6.465 6.802 -6.973 1.00 94.75 79 ARG A CA 1
ATOM 628 C C . ARG A 1 79 ? -5.850 6.420 -5.629 1.00 94.75 79 ARG A C 1
ATOM 630 O O . ARG A 1 79 ? -6.593 6.088 -4.712 1.00 94.75 79 ARG A O 1
ATOM 637 N N . ILE A 1 80 ? -4.522 6.490 -5.528 1.00 95.44 80 ILE A N 1
ATOM 638 C CA . ILE A 1 80 ? -3.781 6.210 -4.293 1.00 95.44 80 ILE A CA 1
ATOM 639 C C . ILE A 1 80 ? -4.180 7.209 -3.205 1.00 95.44 80 ILE A C 1
ATOM 641 O O . ILE A 1 80 ? -4.533 6.786 -2.113 1.00 95.44 80 ILE A O 1
ATOM 645 N N . GLN A 1 81 ? -4.194 8.509 -3.512 1.00 95.25 81 GLN A N 1
ATOM 646 C CA . GLN A 1 81 ? -4.580 9.550 -2.557 1.00 95.25 81 GLN A CA 1
ATOM 647 C C . GLN A 1 81 ? -5.973 9.293 -1.980 1.00 95.25 81 GLN A C 1
ATOM 649 O O . GLN A 1 81 ? -6.114 9.216 -0.769 1.00 95.25 81 GLN A O 1
ATOM 654 N N . LYS A 1 82 ? -6.977 9.057 -2.836 1.00 95.69 82 LYS A N 1
ATOM 655 C CA . LYS A 1 82 ? -8.341 8.751 -2.377 1.00 95.69 82 LYS A CA 1
ATOM 656 C C . LYS A 1 82 ? -8.394 7.522 -1.471 1.00 95.69 82 LYS A C 1
ATOM 658 O O . LYS A 1 82 ? -9.084 7.542 -0.465 1.00 95.69 82 LYS A O 1
ATOM 663 N N . LEU A 1 83 ? -7.654 6.469 -1.820 1.00 94.56 83 LEU A N 1
ATOM 664 C CA . LEU A 1 83 ? -7.602 5.252 -1.013 1.00 94.56 83 LEU A CA 1
ATOM 665 C C . LEU A 1 83 ? -7.005 5.520 0.375 1.00 94.56 83 LEU A C 1
ATOM 667 O O . LEU A 1 83 ? -7.554 5.061 1.371 1.00 94.56 83 LEU A O 1
ATOM 671 N N . LEU A 1 84 ? -5.906 6.275 0.439 1.00 93.06 84 LEU A N 1
ATOM 672 C CA . LEU A 1 84 ? -5.280 6.660 1.705 1.00 93.06 84 LEU A CA 1
ATOM 673 C C . LEU A 1 84 ? -6.193 7.582 2.526 1.00 93.06 84 LEU A C 1
ATOM 675 O O . LEU A 1 84 ? -6.312 7.387 3.733 1.00 93.06 84 LEU A O 1
ATOM 679 N N . ASP A 1 85 ? -6.883 8.522 1.875 1.00 93.81 85 ASP A N 1
ATOM 680 C CA . ASP A 1 85 ? -7.869 9.402 2.511 1.00 93.81 85 ASP A CA 1
ATOM 681 C C . ASP A 1 85 ? -9.041 8.612 3.107 1.00 93.81 85 ASP A C 1
ATOM 683 O O . ASP A 1 85 ? -9.604 9.008 4.124 1.00 93.81 85 ASP A O 1
ATOM 687 N N . ASP A 1 86 ? -9.434 7.502 2.486 1.00 93.25 86 ASP A N 1
ATOM 688 C CA . ASP A 1 86 ? -10.476 6.626 3.020 1.00 93.25 86 ASP A CA 1
ATOM 689 C C . ASP A 1 86 ? -9.950 5.782 4.189 1.00 93.25 86 ASP A C 1
ATOM 691 O O . ASP A 1 86 ? -10.664 5.576 5.170 1.00 93.25 86 ASP A O 1
ATOM 695 N N . TRP A 1 87 ? -8.678 5.369 4.158 1.00 93.38 87 TRP A N 1
ATOM 696 C CA . TRP A 1 87 ? -8.066 4.644 5.276 1.00 93.38 87 TRP A CA 1
ATOM 697 C C . TRP A 1 87 ? -7.974 5.479 6.551 1.00 93.38 87 TRP A C 1
ATOM 699 O O . TRP A 1 87 ? -8.196 4.957 7.637 1.00 93.38 87 TRP A O 1
ATOM 709 N N . ILE A 1 88 ? -7.689 6.776 6.439 1.00 90.75 88 ILE A N 1
ATOM 710 C CA . ILE A 1 88 ? -7.594 7.661 7.611 1.00 90.75 88 ILE A CA 1
ATOM 711 C C . ILE A 1 88 ? -8.958 8.067 8.192 1.00 90.75 88 ILE A C 1
ATOM 713 O O . ILE A 1 88 ? -8.994 8.677 9.257 1.00 90.75 88 ILE A O 1
ATOM 717 N N . LYS A 1 89 ? -10.072 7.781 7.506 1.00 92.25 89 LYS A N 1
ATOM 718 C CA . LYS A 1 89 ? -11.426 8.101 7.996 1.00 92.25 89 LYS A CA 1
ATOM 719 C C . LYS A 1 89 ? -12.040 6.977 8.821 1.00 92.25 89 LYS A C 1
ATOM 721 O O . LYS A 1 89 ? -12.892 7.249 9.659 1.00 92.25 89 LYS A O 1
ATOM 726 N N . GLU A 1 90 ? -11.629 5.738 8.577 1.00 92.69 90 GLU A N 1
ATOM 727 C CA . GLU A 1 90 ? -12.198 4.559 9.227 1.00 92.69 90 GLU A CA 1
ATOM 728 C C . GLU A 1 90 ? -11.276 4.073 10.350 1.00 92.69 90 GLU A C 1
ATOM 730 O O . GLU A 1 90 ? -10.114 3.722 10.116 1.00 92.69 90 GLU A O 1
ATOM 735 N N . GLU A 1 91 ? -11.809 3.969 11.570 1.00 92.38 91 GLU A N 1
ATOM 736 C CA . GLU A 1 91 ? -11.054 3.473 12.733 1.00 92.38 91 GLU A CA 1
ATOM 737 C C . GLU A 1 91 ? -10.462 2.078 12.501 1.00 92.38 91 GLU A C 1
ATOM 739 O O . GLU A 1 91 ? -9.379 1.773 13.000 1.00 92.38 91 GLU A O 1
ATOM 744 N N . LEU A 1 92 ? -11.135 1.248 11.696 1.00 91.81 92 LEU A N 1
ATOM 745 C CA . LEU A 1 92 ? -10.678 -0.090 11.331 1.00 91.81 92 LEU A CA 1
ATOM 746 C C . LEU A 1 92 ? -9.251 -0.080 10.761 1.00 91.81 92 LEU A C 1
ATOM 748 O O . LEU A 1 92 ? -8.403 -0.851 11.210 1.00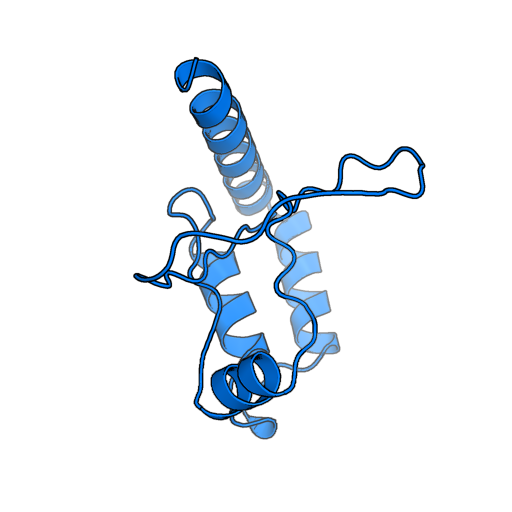 91.81 92 LEU A O 1
ATOM 752 N N . TYR A 1 93 ? -8.973 0.785 9.782 1.00 90.44 93 TYR A N 1
ATOM 753 C CA . TYR A 1 93 ? -7.656 0.827 9.145 1.00 90.44 93 TYR A CA 1
ATOM 754 C C . TYR A 1 93 ? -6.621 1.481 10.056 1.00 90.44 93 TYR A C 1
ATOM 756 O O . TYR A 1 93 ? -5.491 1.002 10.125 1.00 90.44 93 TYR A O 1
ATOM 764 N N . ILE A 1 94 ? -7.005 2.528 10.792 1.00 90.31 94 ILE A N 1
ATOM 765 C CA . ILE A 1 94 ? -6.124 3.185 11.767 1.00 90.31 94 ILE A CA 1
ATOM 766 C C . ILE A 1 94 ? -5.623 2.172 12.801 1.00 90.31 94 ILE A C 1
ATOM 768 O O . ILE A 1 94 ? -4.418 2.092 13.040 1.00 90.31 94 ILE A O 1
ATOM 772 N N . ASN A 1 95 ? -6.528 1.378 13.377 1.00 92.50 95 ASN A N 1
ATOM 773 C CA . ASN A 1 95 ? -6.176 0.370 14.374 1.00 92.50 95 ASN A CA 1
ATOM 774 C C . ASN A 1 95 ? -5.290 -0.722 13.769 1.00 92.50 95 ASN A C 1
ATOM 776 O O . ASN A 1 95 ? -4.258 -1.042 14.346 1.00 92.50 95 ASN A O 1
ATOM 780 N N . MET A 1 96 ? -5.607 -1.201 12.562 1.00 91.25 96 MET A N 1
ATOM 781 C CA . MET A 1 96 ? -4.787 -2.186 11.849 1.00 91.25 96 MET A CA 1
ATOM 782 C C . MET A 1 96 ? -3.338 -1.709 11.635 1.00 91.25 96 MET A C 1
ATOM 784 O O . MET A 1 96 ? -2.398 -2.481 11.818 1.00 91.25 96 MET A O 1
ATOM 788 N N . PHE A 1 97 ? -3.131 -0.444 11.247 1.00 89.12 97 PHE A N 1
ATOM 789 C CA . PHE A 1 97 ? -1.778 0.108 11.098 1.00 89.12 97 PHE A CA 1
ATOM 790 C C . PHE A 1 97 ? -1.083 0.319 12.446 1.00 89.12 97 PHE A C 1
ATOM 792 O O . PHE A 1 97 ? 0.114 0.061 12.553 1.00 89.12 97 PHE A O 1
ATOM 799 N N . ARG A 1 98 ? -1.824 0.739 13.475 1.00 90.12 98 ARG A N 1
ATOM 800 C CA . ARG A 1 98 ? -1.285 0.938 14.825 1.00 90.12 98 ARG A CA 1
ATOM 801 C C . ARG A 1 98 ? -0.837 -0.387 15.454 1.00 90.12 98 ARG A C 1
ATOM 803 O O . ARG A 1 98 ? 0.264 -0.456 15.985 1.00 90.12 98 ARG A O 1
ATOM 810 N N . GLU A 1 99 ? -1.631 -1.446 15.317 1.00 90.62 99 GLU A N 1
ATOM 811 C CA . GLU A 1 99 ? -1.283 -2.802 15.762 1.00 90.62 99 GLU A CA 1
ATOM 812 C C . GLU A 1 99 ? -0.017 -3.319 15.070 1.00 90.62 99 GLU A C 1
ATOM 814 O O . GLU A 1 99 ? 0.865 -3.871 15.726 1.00 90.62 99 GLU A O 1
ATOM 819 N N . ALA A 1 100 ? 0.108 -3.101 13.759 1.00 86.12 100 ALA A N 1
ATOM 820 C CA . ALA A 1 100 ? 1.308 -3.468 13.013 1.00 86.12 100 ALA A CA 1
ATOM 821 C C . ALA A 1 100 ? 2.564 -2.746 13.529 1.00 86.12 100 ALA A C 1
ATOM 823 O O . ALA A 1 100 ? 3.605 -3.376 13.718 1.00 86.12 100 ALA A O 1
ATOM 824 N N . ASP A 1 101 ? 2.464 -1.440 13.797 1.00 86.56 101 ASP A N 1
ATOM 825 C CA . ASP A 1 101 ? 3.575 -0.659 14.348 1.00 86.56 101 ASP A CA 1
ATO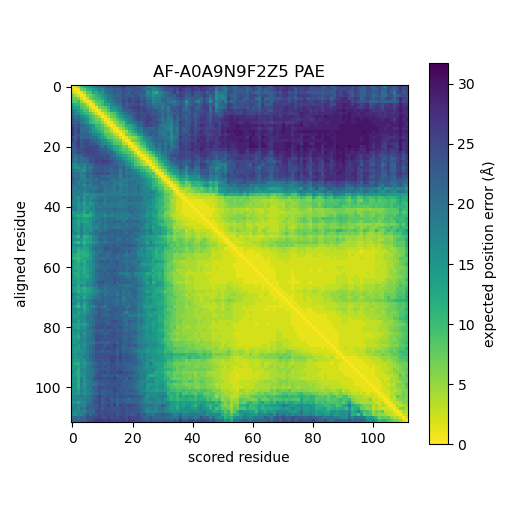M 826 C C . ASP A 1 101 ? 3.919 -1.100 15.796 1.00 86.56 101 ASP A C 1
ATOM 828 O O . ASP A 1 101 ? 5.093 -1.134 16.174 1.00 86.56 101 ASP A O 1
ATOM 832 N N . GLU A 1 102 ? 2.932 -1.513 16.600 1.00 89.56 102 GLU A N 1
ATOM 833 C CA . GLU A 1 102 ? 3.158 -2.071 17.944 1.00 89.56 102 GLU A CA 1
ATOM 834 C C . GLU A 1 102 ? 3.845 -3.443 17.919 1.00 89.56 102 GLU A C 1
ATOM 836 O O . GLU A 1 102 ? 4.730 -3.704 18.740 1.00 89.56 102 GLU A O 1
ATOM 841 N N . VAL A 1 103 ? 3.443 -4.331 17.004 1.00 85.38 103 VAL A N 1
ATOM 842 C CA . VAL A 1 103 ? 4.089 -5.641 16.820 1.00 85.38 103 VAL A CA 1
ATOM 843 C C . VAL A 1 103 ? 5.545 -5.445 16.412 1.00 85.38 103 VA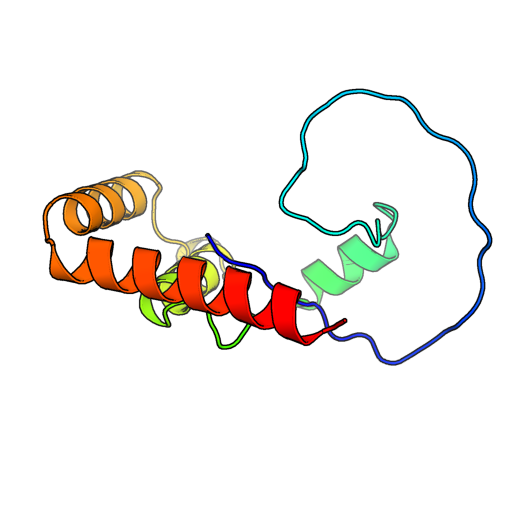L A C 1
ATOM 845 O O . VAL A 1 103 ? 6.424 -6.074 16.995 1.00 85.38 103 VAL A O 1
ATOM 848 N N . GLU A 1 104 ? 5.812 -4.528 15.482 1.00 79.88 104 GLU A N 1
ATOM 849 C CA . GLU A 1 104 ? 7.172 -4.183 15.065 1.00 79.88 104 GLU A CA 1
ATOM 850 C C . GLU A 1 104 ? 8.027 -3.696 16.251 1.00 79.88 104 GLU A C 1
ATOM 852 O O . GLU A 1 104 ? 9.156 -4.156 16.423 1.00 79.88 104 GLU A O 1
ATOM 857 N N . SER A 1 105 ? 7.484 -2.819 17.107 1.00 81.38 105 SER A N 1
ATOM 858 C CA . SER A 1 105 ? 8.184 -2.330 18.307 1.00 81.38 105 SER A CA 1
ATOM 859 C C . SER A 1 105 ? 8.529 -3.463 19.279 1.00 81.38 105 SER A C 1
ATOM 861 O O . SER A 1 105 ? 9.656 -3.539 19.763 1.00 81.38 105 SER A O 1
ATOM 863 N N . LYS A 1 106 ? 7.586 -4.378 19.532 1.00 77.88 106 LYS A N 1
ATOM 864 C CA . LYS A 1 106 ? 7.794 -5.520 20.439 1.00 77.88 106 LYS A CA 1
ATOM 865 C C . LYS A 1 106 ? 8.807 -6.514 19.872 1.00 77.88 106 LYS A C 1
ATOM 867 O O . LYS A 1 106 ? 9.673 -6.985 20.601 1.00 77.88 106 LYS A O 1
ATOM 872 N N . SER A 1 107 ? 8.742 -6.807 18.573 1.00 73.12 107 SER A N 1
ATOM 873 C CA . SER A 1 107 ? 9.692 -7.703 17.897 1.00 73.12 107 SER A CA 1
ATOM 874 C C . SER A 1 107 ? 11.144 -7.225 18.019 1.00 73.12 107 SER A C 1
ATOM 876 O O . SER A 1 107 ? 12.050 -8.051 18.095 1.00 73.12 107 SER A O 1
ATOM 878 N N . LEU A 1 108 ? 11.371 -5.909 18.079 1.00 69.50 108 LEU A N 1
ATOM 879 C CA . LEU A 1 108 ? 12.696 -5.322 18.305 1.00 69.50 108 LEU A CA 1
ATOM 880 C C . LEU A 1 108 ? 13.147 -5.410 19.772 1.00 69.50 108 LEU A C 1
ATOM 882 O O . LEU A 1 108 ? 14.337 -5.570 20.029 1.00 69.50 108 LEU A O 1
ATOM 886 N N . GLU A 1 109 ? 12.220 -5.341 20.727 1.00 73.12 109 GLU A N 1
ATOM 887 C CA . GLU A 1 109 ? 12.521 -5.455 22.162 1.00 73.12 109 GLU A CA 1
ATOM 888 C C . GLU A 1 109 ? 12.917 -6.882 22.576 1.00 73.12 109 GLU A C 1
ATOM 890 O O . GLU A 1 109 ? 13.817 -7.046 23.396 1.00 73.12 109 GLU A O 1
ATOM 895 N N . TYR A 1 110 ? 12.302 -7.916 21.989 1.00 60.91 110 TYR A N 1
ATOM 896 C CA . TYR A 1 110 ? 12.614 -9.330 22.277 1.00 60.91 110 TYR A CA 1
ATOM 897 C C . TYR A 1 110 ? 13.833 -9.885 21.518 1.00 60.91 110 TYR A C 1
ATOM 899 O O . TYR A 1 110 ? 14.193 -11.046 21.706 1.00 60.91 110 TYR A O 1
ATOM 907 N N . ALA A 1 111 ? 14.455 -9.089 20.644 1.00 58.72 111 ALA A N 1
ATOM 908 C CA . ALA A 1 111 ? 15.654 -9.475 19.897 1.00 58.72 111 ALA A CA 1
ATOM 909 C C . ALA A 1 111 ? 16.975 -9.199 20.657 1.00 58.72 111 ALA A C 1
ATOM 911 O O . ALA A 1 111 ? 18.054 -9.389 20.087 1.00 58.72 111 ALA A O 1
ATOM 912 N N . HIS A 1 112 ? 16.890 -8.766 21.920 1.00 46.44 112 HIS A N 1
ATOM 913 C CA . HIS A 1 112 ? 17.999 -8.550 22.857 1.00 46.44 112 HIS A CA 1
ATOM 914 C C . HIS A 1 112 ? 18.025 -9.611 23.963 1.00 46.44 112 HIS A C 1
ATOM 916 O O . HIS A 1 112 ? 19.144 -9.888 24.454 1.00 46.44 112 HIS A O 1
#

Radius of gyration: 17.22 Å; Cα contacts (8 Å, |Δi|>4): 55; chains: 1; bounding box: 47×30×40 Å

pLDDT: mean 71.55, std 23.19, range [27.56, 95.81]

Mean predicted aligned error: 13.2 Å

Sequence (112 aa):
MVKAQYLDKANIDTKPTFERSTDNKEPFFTFVREHDSRLVQDICDGLRPSFAKEIPQLYVNLASQCMNATPSERPSANRIQKLLDDWIKEELYINMFREADEVESKSLEYAH

Solvent-accessible surface area (backbone atoms only — not comparable to full-atom values): 7319 Å² total; per-residue (Å²): 140,77,60,51,51,70,90,76,97,77,80,85,90,83,86,90,86,85,87,83,87,78,97,66,92,62,96,66,83,82,76,77,73,69,97,42,74,62,58,55,47,41,45,75,75,60,60,66,65,39,68,50,88,61,46,55,64,72,54,54,56,50,54,51,35,62,65,42,90,52,72,87,68,30,72,51,69,71,57,50,51,52,53,52,58,52,38,76,70,37,67,68,49,49,50,52,54,49,51,26,55,50,51,52,54,50,59,61,64,75,73,114

InterPro domains:
  IPR011009 Protein kinase-like domain superfamily [SSF56112] (31-93)

Nearest PDB structures (foldseek):
  8i7z-assembly1_A  TM=7.971E-01  e=3.267E-01  Homo sapiens
  3cjf-assembly1_A  TM=7.271E-01  e=2.211E-01  unclassified
  3cjg-assembly1_A  TM=7.249E-01  e=2.211E-01  unclassified
  3efl-assembly1_A  TM=7.634E-01  e=3.487E-01  Homo sapiens
  6xvk-assembly1_A  TM=7.961E-01  e=4.239E-01  Homo sapiens

Organism: NCBI:txid60492

Foldseek 3Di:
DWDFAQDDPDDDDDDDDDDDDDDDPDVDDDPPPDPDPVVVVCLLVPRDTHTDPLDPVVVVVLVCQCSDNDPVSRDDPVVVVVVVVVLVVDVVNVVSRVSSVVVVVVVVVVVD